Protein AF-A0A353Z4E0-F1 (afdb_monomer)

Radius of gyration: 16.79 Å; Cα contacts (8 Å, |Δi|>4): 67; chains: 1; bounding box: 40×28×54 Å

Structure (mmCIF, N/CA/C/O backbone):
data_AF-A0A353Z4E0-F1
#
_entry.id   AF-A0A353Z4E0-F1
#
loop_
_atom_site.group_PDB
_atom_site.id
_atom_site.type_symbol
_atom_site.label_atom_id
_atom_site.label_alt_id
_atom_site.label_comp_id
_atom_site.label_asym_id
_atom_site.label_entity_id
_atom_site.label_seq_id
_atom_site.pdbx_PDB_ins_code
_atom_site.Cartn_x
_atom_site.Cartn_y
_atom_site.Cartn_z
_atom_site.occupancy
_atom_site.B_iso_or_equiv
_atom_site.auth_seq_id
_atom_site.auth_comp_id
_atom_site.auth_asym_id
_atom_site.auth_atom_id
_atom_site.pdbx_PDB_model_num
ATOM 1 N N . MET A 1 1 ? 24.991 20.289 35.867 1.00 38.12 1 MET A N 1
ATOM 2 C CA . MET A 1 1 ? 24.276 21.097 34.856 1.00 38.12 1 MET A CA 1
ATOM 3 C C . MET A 1 1 ? 23.259 20.205 34.156 1.00 38.12 1 MET A C 1
ATOM 5 O O . MET A 1 1 ? 23.681 19.192 33.629 1.00 38.12 1 MET A O 1
ATOM 9 N N . LYS A 1 2 ? 21.979 20.619 34.180 1.00 45.41 2 LYS A N 1
ATOM 10 C CA . LYS A 1 2 ? 20.904 20.334 33.199 1.00 45.41 2 LYS A CA 1
ATOM 11 C C . LYS A 1 2 ?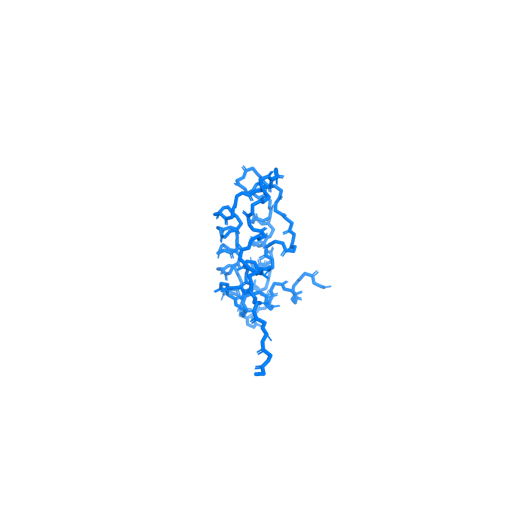 20.520 18.847 33.012 1.00 45.41 2 LYS A C 1
ATOM 13 O O . LYS A 1 2 ? 21.196 18.107 32.321 1.00 45.41 2 LYS A O 1
ATOM 18 N N . ASN A 1 3 ? 19.545 18.336 33.768 1.00 47.50 3 ASN A N 1
ATOM 19 C CA . ASN A 1 3 ? 18.110 18.288 33.423 1.00 47.50 3 ASN A CA 1
ATOM 20 C C . ASN A 1 3 ? 17.824 17.921 31.963 1.00 47.50 3 ASN A C 1
ATOM 22 O O . ASN A 1 3 ? 18.191 18.695 31.084 1.00 47.50 3 ASN A O 1
ATOM 26 N N . LEU A 1 4 ? 17.106 16.802 31.790 1.00 48.94 4 LEU A N 1
ATOM 27 C CA . LEU A 1 4 ? 16.013 16.493 30.844 1.00 48.94 4 LEU A CA 1
ATOM 28 C C . LEU A 1 4 ? 15.907 14.951 30.832 1.00 48.94 4 LEU A C 1
ATOM 30 O O . LEU A 1 4 ? 16.630 14.277 30.117 1.00 48.94 4 LEU A O 1
ATOM 34 N N . PHE A 1 5 ? 15.204 14.305 31.768 1.00 50.72 5 PHE A N 1
ATOM 35 C CA . PHE A 1 5 ? 13.744 14.153 31.715 1.00 50.72 5 PHE A CA 1
ATOM 36 C C . PHE A 1 5 ? 13.217 14.175 30.269 1.00 50.72 5 PHE A C 1
ATOM 38 O O . PHE A 1 5 ? 12.689 15.177 29.809 1.00 50.72 5 PHE A O 1
ATOM 45 N N . PHE A 1 6 ? 13.354 13.041 29.580 1.00 47.47 6 PHE A N 1
ATOM 46 C CA . PHE A 1 6 ? 12.456 12.643 28.496 1.00 47.47 6 PHE A CA 1
ATOM 47 C C . PHE A 1 6 ? 11.721 11.348 28.883 1.00 47.47 6 PHE A C 1
ATOM 49 O O . PHE A 1 6 ? 12.011 10.283 28.345 1.00 47.47 6 PHE A O 1
ATOM 56 N N . PRO A 1 7 ? 10.770 11.377 29.833 1.00 51.62 7 PRO A N 1
ATOM 57 C CA . PRO A 1 7 ? 9.724 10.378 29.870 1.00 51.62 7 PRO A CA 1
ATOM 58 C C . PRO A 1 7 ? 8.548 10.960 29.089 1.00 51.62 7 PRO A C 1
ATOM 60 O O . PRO A 1 7 ? 7.804 11.742 29.664 1.00 51.62 7 PRO A O 1
ATOM 63 N N . SER A 1 8 ? 8.423 10.682 27.789 1.00 45.97 8 SER A N 1
ATOM 64 C CA . SER A 1 8 ? 7.167 10.805 27.011 1.00 45.97 8 SER A CA 1
ATOM 65 C C . SER A 1 8 ? 7.466 10.808 25.516 1.00 45.97 8 SER A C 1
ATOM 67 O O . SER A 1 8 ? 7.600 11.865 24.917 1.00 45.97 8 SER A O 1
ATOM 69 N N . LEU A 1 9 ? 7.571 9.626 24.910 1.00 48.91 9 LEU A N 1
ATOM 70 C CA . LEU A 1 9 ? 7.229 9.435 23.489 1.00 48.91 9 LEU A CA 1
ATOM 71 C C . LEU A 1 9 ? 6.921 7.968 23.137 1.00 48.91 9 LEU A C 1
ATOM 73 O O . LEU A 1 9 ? 6.815 7.622 21.973 1.00 48.91 9 LEU A O 1
ATOM 77 N N . ALA A 1 10 ? 6.722 7.109 24.144 1.00 46.12 10 ALA A N 1
ATOM 78 C CA . ALA A 1 10 ? 6.198 5.749 23.977 1.00 46.12 10 ALA A CA 1
ATOM 79 C C . ALA A 1 10 ? 4.806 5.574 24.625 1.00 46.12 10 ALA A C 1
ATOM 81 O O . ALA A 1 10 ? 4.292 4.467 24.716 1.00 46.12 10 ALA A O 1
ATOM 82 N N . ALA A 1 11 ? 4.194 6.667 25.100 1.00 46.59 11 ALA A N 1
ATOM 83 C CA . ALA A 1 11 ? 2.947 6.657 25.871 1.00 46.59 11 ALA A CA 1
ATOM 84 C C . ALA A 1 11 ? 1.732 7.188 25.084 1.00 46.59 11 ALA A C 1
ATOM 86 O O . ALA A 1 11 ? 0.785 7.682 25.689 1.00 46.59 11 ALA A O 1
ATOM 87 N N . LEU A 1 12 ? 1.755 7.105 23.748 1.00 51.34 12 LEU A N 1
ATOM 88 C CA . LEU A 1 12 ? 0.637 7.522 22.885 1.00 51.34 12 LEU A CA 1
ATOM 89 C C . LEU A 1 12 ? -0.105 6.358 22.204 1.00 51.34 12 LEU A C 1
ATOM 91 O O . LEU A 1 12 ? -1.091 6.595 21.523 1.00 51.34 12 LEU A O 1
ATOM 95 N N . PHE A 1 13 ? 0.280 5.103 22.465 1.00 52.38 13 PHE A N 1
ATOM 96 C CA . PHE A 1 13 ? -0.418 3.911 21.952 1.00 52.38 13 PHE A CA 1
ATOM 97 C C . PHE A 1 13 ? -1.455 3.318 22.926 1.00 52.38 13 PHE A C 1
ATOM 99 O O . PHE A 1 13 ? -1.861 2.169 22.797 1.00 52.38 13 PHE A O 1
ATOM 106 N N . LEU A 1 14 ? -1.912 4.100 23.910 1.00 52.44 14 LEU A N 1
ATOM 107 C CA . LEU A 1 14 ? -3.018 3.730 24.804 1.00 52.44 14 LEU A CA 1
ATOM 108 C C . LEU A 1 14 ? -4.282 4.547 24.504 1.00 52.44 14 LEU A C 1
ATOM 110 O O . LEU A 1 14 ? -4.931 5.063 25.411 1.00 52.44 14 LEU A O 1
ATOM 114 N N . LEU A 1 15 ? -4.645 4.651 23.226 1.00 49.81 15 LEU A N 1
ATOM 115 C CA . LEU A 1 15 ? -5.990 5.045 22.816 1.00 49.81 15 LEU A CA 1
ATOM 116 C C . LEU A 1 15 ? -6.680 3.834 22.194 1.00 49.81 15 LEU A C 1
ATOM 118 O O . LEU A 1 15 ? -6.706 3.650 20.984 1.00 49.81 15 LEU A O 1
ATOM 122 N N . GLY A 1 16 ? -7.257 3.003 23.064 1.00 52.09 16 GLY A N 1
ATOM 123 C CA . GLY A 1 16 ? -8.377 2.160 22.676 1.00 52.09 16 GLY A CA 1
ATOM 124 C C . GLY A 1 16 ? -9.539 3.057 22.257 1.00 52.09 16 GLY A C 1
ATOM 125 O O . GLY A 1 16 ? -10.291 3.537 23.104 1.00 52.09 16 GLY A O 1
ATOM 126 N N . ALA A 1 17 ? -9.657 3.309 20.957 1.00 46.47 17 ALA A N 1
ATOM 127 C CA . ALA A 1 17 ? -10.780 4.004 20.349 1.00 46.47 17 ALA A CA 1
ATOM 128 C C . ALA A 1 17 ? -11.008 3.431 18.943 1.00 46.47 17 ALA A C 1
ATOM 130 O O . ALA A 1 17 ? -10.215 3.682 18.048 1.00 46.47 17 ALA A O 1
ATOM 131 N N . CYS A 1 18 ? -12.067 2.626 18.805 1.00 55.97 18 CYS A N 1
ATOM 132 C CA . CYS A 1 18 ? -12.772 2.214 17.582 1.00 55.97 18 CYS A CA 1
ATOM 133 C C . CYS A 1 18 ? -12.101 2.533 16.227 1.00 55.97 18 CYS A C 1
ATOM 135 O O . CYS A 1 18 ? -12.631 3.325 15.451 1.00 55.97 18 CYS A O 1
ATOM 137 N N . GLY A 1 19 ? -10.975 1.892 15.934 1.00 57.34 19 GLY A N 1
ATOM 138 C CA . GLY A 1 19 ? -10.332 1.892 14.623 1.00 57.34 19 GLY A CA 1
ATOM 139 C C . GLY A 1 19 ? -9.940 0.464 14.245 1.00 57.34 19 GLY A C 1
ATOM 140 O O . GLY A 1 19 ? -9.930 -0.399 15.133 1.00 57.34 19 GLY A O 1
ATOM 141 N N . PRO A 1 20 ? -9.660 0.192 12.961 1.00 66.81 20 PRO A N 1
ATOM 142 C CA . PRO A 1 20 ? -9.077 -1.081 12.558 1.00 66.81 20 PRO A CA 1
ATOM 143 C C . PRO A 1 20 ? -7.802 -1.329 13.367 1.00 66.81 20 PRO A C 1
ATOM 145 O O . PRO A 1 20 ? -7.035 -0.406 13.655 1.00 66.81 20 PRO A O 1
ATOM 148 N N . ASP A 1 21 ? -7.622 -2.565 13.815 1.00 82.50 21 ASP A N 1
ATOM 149 C CA . ASP A 1 21 ? -6.440 -2.959 14.565 1.00 82.50 21 ASP A CA 1
ATOM 150 C C . ASP A 1 21 ? -5.182 -2.785 13.702 1.00 82.50 21 ASP A C 1
ATOM 152 O O . ASP A 1 21 ? -5.215 -2.871 12.475 1.00 82.50 21 ASP A O 1
ATOM 156 N N . GLN A 1 22 ? -4.048 -2.518 14.352 1.00 80.94 22 GLN A N 1
ATOM 157 C CA . GLN A 1 22 ? -2.795 -2.243 13.647 1.00 80.94 22 GLN A CA 1
ATOM 158 C C . GLN A 1 22 ? -2.360 -3.414 12.752 1.00 80.94 22 GLN A C 1
ATOM 160 O O . GLN A 1 22 ? -1.686 -3.194 11.752 1.00 80.94 22 GLN A O 1
ATOM 165 N N . GLU A 1 23 ? -2.731 -4.651 13.090 1.00 87.44 23 GLU A N 1
ATOM 166 C CA . GLU A 1 23 ? -2.452 -5.818 12.251 1.00 87.44 23 GLU A CA 1
ATOM 167 C C . GLU A 1 23 ? -3.240 -5.747 10.939 1.00 87.44 23 GLU A C 1
ATOM 169 O O . GLU A 1 23 ? -2.645 -5.904 9.874 1.00 87.44 23 G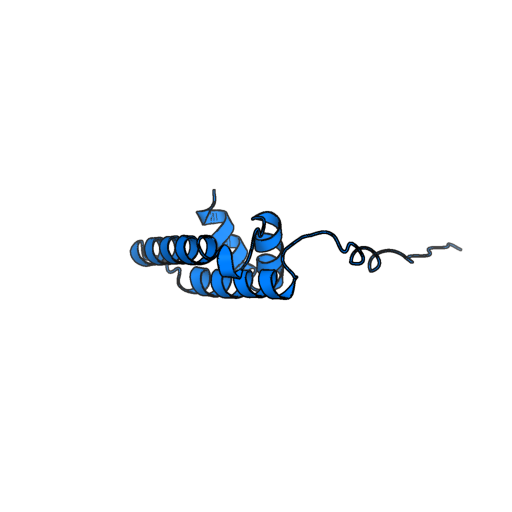LU A O 1
ATOM 174 N N . THR A 1 24 ? -4.521 -5.390 10.992 1.00 88.81 24 THR A N 1
ATOM 175 C CA . THR A 1 24 ? -5.345 -5.120 9.806 1.00 88.81 24 THR A CA 1
ATOM 176 C C . THR A 1 24 ? -4.799 -3.968 8.955 1.00 88.81 24 THR A C 1
ATOM 178 O O . THR A 1 24 ? -4.693 -4.107 7.735 1.00 88.81 24 THR A O 1
ATOM 181 N N . VAL A 1 25 ? -4.364 -2.866 9.580 1.00 88.50 25 VAL A N 1
ATOM 182 C CA . VAL A 1 25 ? -3.711 -1.750 8.866 1.00 88.50 25 VAL A CA 1
ATOM 183 C C . VAL A 1 25 ? -2.430 -2.207 8.173 1.00 88.50 25 VAL A C 1
ATOM 185 O O . VAL A 1 25 ? -2.215 -1.923 6.996 1.00 88.50 25 VAL A O 1
ATOM 188 N N . ASN A 1 26 ? -1.596 -2.967 8.880 1.00 90.12 26 ASN A N 1
ATOM 189 C CA . ASN A 1 26 ? -0.349 -3.487 8.333 1.00 90.12 26 ASN A CA 1
ATOM 190 C C . ASN A 1 26 ? -0.593 -4.476 7.192 1.00 90.12 26 ASN A C 1
ATOM 192 O O . ASN A 1 26 ? 0.163 -4.475 6.226 1.00 90.12 26 ASN A O 1
ATOM 196 N N . LYS A 1 27 ? -1.643 -5.295 7.286 1.00 91.69 27 LYS A N 1
ATOM 197 C CA . LYS A 1 27 ? -2.013 -6.246 6.240 1.00 91.69 27 LYS A CA 1
ATOM 198 C C . LYS A 1 27 ? -2.458 -5.531 4.968 1.00 91.69 27 LYS A C 1
ATOM 200 O O . LYS A 1 27 ? -1.985 -5.872 3.888 1.00 91.69 27 LYS A O 1
ATOM 205 N N . MET A 1 28 ? -3.317 -4.518 5.092 1.00 91.75 28 MET A N 1
ATOM 206 C CA . M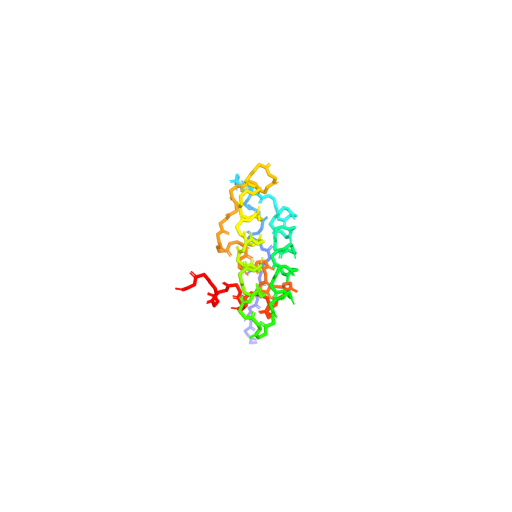ET A 1 28 ? -3.709 -3.698 3.944 1.00 91.75 28 MET A CA 1
ATOM 207 C C . MET A 1 28 ? -2.490 -2.995 3.331 1.00 91.75 28 MET A C 1
ATOM 209 O O . MET A 1 28 ? -2.349 -2.963 2.109 1.00 91.75 28 MET A O 1
ATOM 213 N N . ALA A 1 29 ? -1.585 -2.480 4.169 1.00 92.56 29 ALA A N 1
ATOM 214 C CA . ALA A 1 29 ? -0.344 -1.863 3.714 1.00 92.56 29 ALA A CA 1
ATOM 215 C C . ALA A 1 29 ? 0.556 -2.857 2.967 1.00 92.56 29 ALA A C 1
ATOM 217 O O . ALA A 1 29 ? 1.061 -2.507 1.909 1.00 92.56 29 ALA A O 1
ATOM 218 N N . ASP A 1 30 ? 0.718 -4.092 3.451 1.00 93.31 30 ASP A N 1
ATOM 219 C CA . ASP A 1 30 ? 1.488 -5.135 2.760 1.00 93.31 30 ASP A CA 1
ATOM 220 C C . ASP A 1 30 ? 0.915 -5.445 1.373 1.00 93.31 30 ASP A C 1
ATOM 222 O O . ASP A 1 30 ? 1.653 -5.461 0.387 1.00 93.31 30 ASP A O 1
ATOM 226 N N . GLU A 1 31 ? -0.402 -5.624 1.269 1.00 93.69 31 GLU A N 1
ATOM 227 C CA . GLU A 1 31 ? -1.051 -5.875 -0.022 1.00 93.69 31 GLU A CA 1
ATOM 228 C C . GLU A 1 31 ? -0.927 -4.666 -0.965 1.00 93.69 3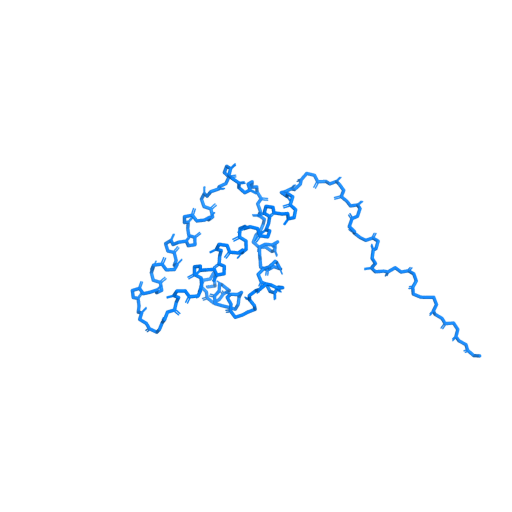1 GLU A C 1
ATOM 230 O O . GLU A 1 31 ? -0.695 -4.835 -2.167 1.00 93.69 31 GLU A O 1
ATOM 235 N N . MET A 1 32 ? -0.999 -3.441 -0.432 1.00 91.12 32 MET A N 1
ATOM 236 C CA . MET A 1 32 ? -0.693 -2.228 -1.197 1.00 91.12 32 MET A CA 1
ATOM 237 C C . MET A 1 32 ? 0.753 -2.200 -1.684 1.00 91.12 32 MET A C 1
ATOM 239 O O . MET A 1 32 ? 1.007 -1.902 -2.850 1.00 91.12 32 MET A O 1
ATOM 243 N N . CYS A 1 33 ? 1.709 -2.522 -0.818 1.00 92.00 33 CYS A N 1
ATOM 244 C CA . CYS A 1 33 ? 3.122 -2.583 -1.168 1.00 92.00 33 CYS A CA 1
ATOM 245 C C . CYS A 1 33 ? 3.364 -3.568 -2.315 1.00 92.00 33 CYS A C 1
ATOM 247 O O . CYS A 1 33 ? 4.091 -3.253 -3.260 1.00 92.00 33 CYS A O 1
ATOM 249 N N . GLU A 1 34 ? 2.731 -4.741 -2.261 1.00 91.38 34 GLU A N 1
ATOM 250 C CA . GLU A 1 34 ? 2.802 -5.739 -3.325 1.00 91.38 34 GLU A CA 1
ATOM 251 C C . GLU A 1 34 ? 2.203 -5.218 -4.635 1.00 91.38 34 GLU A C 1
ATOM 253 O O . GLU A 1 34 ? 2.814 -5.389 -5.690 1.00 91.38 34 GLU A O 1
ATOM 258 N N . ALA A 1 35 ? 1.058 -4.530 -4.589 1.00 89.44 35 ALA A N 1
ATOM 259 C CA . ALA A 1 35 ? 0.468 -3.907 -5.773 1.00 89.44 35 ALA A CA 1
ATOM 260 C C . ALA A 1 35 ? 1.404 -2.853 -6.391 1.00 89.44 35 ALA A C 1
ATOM 262 O O . ALA A 1 35 ? 1.598 -2.834 -7.608 1.00 89.44 35 ALA A O 1
ATOM 263 N N . MET A 1 36 ? 2.043 -2.020 -5.566 1.00 88.88 36 MET A N 1
ATOM 264 C CA . MET A 1 36 ? 2.968 -0.973 -6.022 1.00 88.88 36 MET A CA 1
ATOM 265 C C . MET A 1 36 ? 4.286 -1.531 -6.564 1.00 88.88 36 MET A C 1
ATOM 267 O O . MET A 1 36 ? 4.907 -0.927 -7.446 1.00 88.88 36 MET A O 1
ATOM 271 N N . ALA A 1 37 ? 4.711 -2.697 -6.079 1.00 87.00 37 ALA A N 1
ATOM 272 C CA . ALA A 1 37 ? 5.892 -3.390 -6.582 1.00 87.00 37 ALA A CA 1
ATOM 273 C C . ALA A 1 37 ? 5.706 -3.914 -8.017 1.00 87.00 37 ALA A C 1
ATOM 275 O O . ALA A 1 37 ? 6.691 -4.083 -8.734 1.00 87.00 37 ALA A O 1
ATOM 276 N N . LEU A 1 38 ? 4.461 -4.137 -8.453 1.00 79.75 38 LEU A N 1
ATOM 277 C CA . LEU A 1 38 ? 4.141 -4.567 -9.820 1.00 79.75 38 LEU A CA 1
ATOM 278 C C . LEU A 1 38 ? 4.220 -3.430 -10.843 1.00 79.75 38 LEU A C 1
ATOM 280 O O . LEU A 1 38 ? 4.243 -3.699 -12.043 1.00 79.75 38 LEU A O 1
ATOM 284 N N . ILE A 1 39 ? 4.286 -2.177 -10.386 1.00 81.00 39 ILE A N 1
ATOM 285 C CA . ILE A 1 39 ? 4.428 -1.023 -11.270 1.00 81.00 39 ILE A CA 1
ATOM 286 C C . ILE A 1 39 ? 5.800 -1.071 -11.944 1.00 81.00 39 ILE A C 1
ATOM 288 O O . ILE A 1 39 ? 6.853 -0.995 -11.298 1.00 81.00 39 ILE A O 1
ATOM 292 N N . THR A 1 40 ? 5.761 -1.149 -13.265 1.00 78.38 40 THR A N 1
ATOM 293 C CA . THR A 1 40 ? 6.897 -0.960 -14.168 1.00 78.38 40 THR A CA 1
ATOM 294 C C . THR A 1 40 ? 6.661 0.298 -15.012 1.00 78.38 40 THR A C 1
ATOM 296 O O . THR A 1 40 ? 5.624 0.944 -14.889 1.00 78.38 40 THR A O 1
ATOM 299 N N . ASP A 1 41 ? 7.590 0.642 -15.906 1.00 75.56 41 ASP A N 1
ATOM 300 C CA . ASP A 1 41 ? 7.427 1.792 -16.813 1.00 75.56 41 ASP A CA 1
ATOM 301 C C . ASP A 1 41 ? 6.396 1.548 -17.946 1.00 75.56 41 ASP A C 1
ATOM 303 O O . ASP A 1 41 ? 6.213 2.402 -18.815 1.00 75.56 41 ASP A O 1
ATOM 307 N N . ASP A 1 42 ? 5.723 0.387 -17.974 1.00 83.81 42 ASP A N 1
ATOM 308 C CA . ASP A 1 42 ? 4.651 0.086 -18.931 1.00 83.81 42 ASP A CA 1
ATOM 309 C C . ASP A 1 42 ? 3.290 0.628 -18.435 1.00 83.81 42 ASP A C 1
ATOM 311 O O . ASP A 1 42 ? 2.859 0.275 -17.329 1.00 83.81 42 ASP A O 1
ATOM 315 N N . PRO A 1 43 ? 2.557 1.412 -19.252 1.00 80.62 43 PRO A N 1
ATOM 316 C CA . PRO A 1 43 ? 1.189 1.850 -18.966 1.00 80.62 43 PRO A CA 1
ATOM 317 C C . PRO A 1 43 ? 0.217 0.749 -18.517 1.00 80.62 43 PRO A C 1
ATOM 319 O O . PRO A 1 43 ? -0.653 1.018 -17.689 1.00 80.62 43 PRO A O 1
ATOM 322 N N . MET A 1 44 ? 0.349 -0.484 -19.022 1.00 86.38 44 MET A N 1
ATOM 323 C CA . MET A 1 44 ? -0.492 -1.603 -18.572 1.00 86.38 44 MET A CA 1
ATOM 324 C C . MET A 1 44 ? -0.245 -1.937 -17.100 1.00 86.38 44 MET A C 1
ATOM 326 O O . MET A 1 44 ? -1.193 -2.167 -16.359 1.00 86.38 44 MET A O 1
ATOM 330 N N . SER A 1 45 ? 1.009 -1.876 -16.647 1.00 85.12 45 SER A N 1
ATOM 331 C CA . SER A 1 45 ? 1.346 -2.163 -15.250 1.00 85.12 45 SER A CA 1
ATOM 332 C C . SER A 1 45 ? 0.840 -1.091 -14.279 1.00 85.12 45 SER A C 1
ATOM 334 O O . SER A 1 45 ? 0.491 -1.411 -13.146 1.00 85.12 45 SER A O 1
ATOM 336 N N . LEU A 1 46 ? 0.723 0.163 -14.733 1.00 84.44 46 LEU A N 1
ATOM 337 C CA . LEU A 1 46 ? 0.086 1.239 -13.966 1.00 84.44 46 LEU A CA 1
ATOM 338 C C . LEU A 1 46 ? -1.423 1.006 -13.819 1.00 84.44 46 LEU A C 1
ATOM 340 O O . LEU A 1 46 ? -1.964 1.166 -12.728 1.00 84.44 46 LEU A O 1
ATOM 344 N N . MET A 1 47 ? -2.102 0.585 -14.893 1.00 85.88 47 MET A N 1
ATOM 345 C CA . MET A 1 47 ? -3.527 0.232 -14.832 1.00 85.88 47 MET A CA 1
ATOM 346 C C . MET A 1 47 ? -3.782 -0.994 -13.951 1.00 85.88 47 MET A C 1
ATOM 348 O O . MET A 1 47 ? -4.737 -0.995 -13.173 1.00 85.88 47 MET A O 1
ATOM 352 N N . ASP A 1 48 ? -2.931 -2.016 -14.037 1.00 87.38 48 ASP A N 1
ATOM 353 C CA . ASP A 1 48 ? -3.029 -3.211 -13.194 1.00 87.38 48 ASP A CA 1
ATOM 354 C C . ASP A 1 48 ? -2.821 -2.865 -11.715 1.00 87.38 48 ASP A C 1
ATOM 356 O O . ASP A 1 48 ? -3.550 -3.355 -10.851 1.00 87.38 48 ASP A O 1
ATOM 360 N N . ALA A 1 49 ? -1.867 -1.979 -11.416 1.00 85.56 49 ALA A N 1
ATOM 361 C CA . ALA A 1 49 ? -1.632 -1.494 -10.064 1.00 85.56 49 ALA A CA 1
ATOM 362 C C . ALA A 1 49 ? -2.815 -0.676 -9.535 1.00 85.56 49 ALA A C 1
ATOM 364 O O . ALA A 1 49 ? -3.283 -0.956 -8.436 1.00 85.56 49 ALA A O 1
ATOM 365 N N . ALA A 1 50 ? -3.364 0.255 -10.321 1.00 85.44 50 ALA A N 1
ATOM 366 C CA . ALA A 1 50 ? -4.551 1.024 -9.941 1.00 85.44 50 ALA A CA 1
ATOM 367 C C . ALA A 1 50 ? -5.789 0.130 -9.740 1.00 85.44 50 ALA A C 1
ATOM 369 O O . ALA A 1 50 ? -6.583 0.348 -8.826 1.00 85.44 50 ALA A O 1
ATOM 370 N N . THR A 1 51 ? -5.934 -0.918 -10.557 1.00 89.06 51 THR A N 1
ATOM 371 C CA . THR A 1 51 ? -7.007 -1.911 -10.402 1.00 89.06 51 THR A CA 1
ATOM 372 C C . THR A 1 51 ? -6.846 -2.669 -9.088 1.00 89.06 51 THR A C 1
ATOM 374 O O . THR A 1 51 ? -7.785 -2.731 -8.301 1.00 89.06 51 THR A O 1
ATOM 377 N N . LYS A 1 52 ? -5.640 -3.169 -8.797 1.00 88.56 52 LYS A N 1
ATOM 378 C CA . LYS A 1 52 ? -5.326 -3.834 -7.522 1.00 88.56 52 LYS A CA 1
ATOM 379 C C . LYS A 1 52 ? -5.503 -2.909 -6.319 1.00 88.56 52 LYS A C 1
ATOM 381 O O . LYS A 1 52 ? -5.991 -3.355 -5.286 1.00 88.56 52 LYS A O 1
ATOM 386 N N . MET A 1 53 ? -5.141 -1.633 -6.450 1.00 88.25 53 MET A N 1
ATOM 387 C CA . MET A 1 53 ? -5.409 -0.611 -5.435 1.00 88.25 53 MET A CA 1
ATOM 388 C C . MET A 1 53 ? -6.898 -0.517 -5.133 1.00 88.25 53 MET A C 1
ATOM 390 O O . MET A 1 53 ? -7.283 -0.614 -3.971 1.00 88.25 53 MET A O 1
ATOM 394 N N . GLY A 1 54 ? -7.725 -0.386 -6.172 1.00 87.31 54 GLY A N 1
ATOM 395 C CA . GLY A 1 54 ? -9.180 -0.378 -6.040 1.00 87.31 54 GLY A CA 1
ATOM 396 C C . GLY A 1 54 ? -9.703 -1.644 -5.366 1.00 87.31 54 GLY A C 1
ATOM 397 O O . GLY A 1 54 ? -10.417 -1.550 -4.376 1.00 87.31 54 GLY A O 1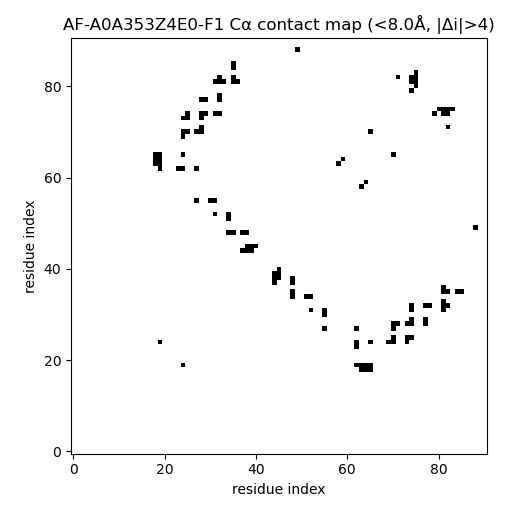
ATOM 398 N N . GLU A 1 55 ? -9.270 -2.821 -5.823 1.00 90.69 55 GLU A N 1
ATOM 399 C CA . GLU A 1 55 ? -9.678 -4.107 -5.242 1.00 90.69 55 GLU A CA 1
ATOM 400 C C . GLU A 1 55 ? -9.354 -4.209 -3.748 1.00 90.69 55 GLU A C 1
ATOM 402 O O . GLU A 1 55 ? -10.165 -4.713 -2.977 1.00 90.69 55 GLU A O 1
ATOM 407 N N . ILE A 1 56 ? -8.181 -3.742 -3.322 1.00 90.12 56 ILE A N 1
ATOM 408 C CA . ILE A 1 56 ? -7.765 -3.792 -1.916 1.00 90.12 56 ILE A CA 1
ATOM 409 C C . ILE A 1 56 ? -8.508 -2.735 -1.086 1.00 90.12 56 ILE A C 1
ATOM 411 O O . ILE A 1 56 ? -8.912 -3.032 0.035 1.00 90.12 56 ILE A O 1
ATOM 415 N N . MET A 1 57 ? -8.751 -1.536 -1.622 1.00 84.88 57 MET A N 1
ATOM 416 C CA . MET A 1 57 ? -9.574 -0.519 -0.951 1.00 84.88 57 MET A CA 1
ATOM 417 C C . MET A 1 57 ? -11.043 -0.948 -0.818 1.00 84.88 57 MET A C 1
ATOM 419 O O . MET A 1 57 ? -11.682 -0.642 0.187 1.00 84.88 57 MET A O 1
ATOM 423 N N . ASP A 1 58 ? -11.561 -1.713 -1.781 1.00 87.25 58 ASP A N 1
ATOM 424 C CA . ASP A 1 58 ? -12.936 -2.221 -1.782 1.00 87.25 58 ASP A CA 1
ATOM 425 C C . ASP A 1 58 ? -13.163 -3.359 -0.772 1.00 87.25 58 ASP A C 1
ATOM 427 O O . ASP A 1 58 ? -14.308 -3.617 -0.384 1.00 87.25 58 ASP A O 1
ATOM 431 N N . LYS A 1 59 ? -12.099 -3.998 -0.259 1.00 86.25 59 LYS A N 1
ATOM 432 C CA . LYS A 1 59 ? -12.148 -4.999 0.830 1.00 86.25 59 LYS A CA 1
ATOM 433 C C . LYS A 1 59 ? -12.450 -4.371 2.205 1.00 86.25 59 LYS A C 1
ATOM 435 O O . LYS A 1 59 ? -11.886 -4.745 3.232 1.00 86.25 59 LYS A O 1
ATOM 440 N N . THR A 1 60 ? -13.392 -3.437 2.243 1.00 74.00 60 THR A N 1
ATOM 441 C CA . THR A 1 60 ? -13.888 -2.760 3.451 1.00 74.00 60 THR A CA 1
ATOM 442 C C . THR A 1 60 ? -14.409 -3.732 4.515 1.00 74.00 60 THR A C 1
ATOM 444 O O . THR A 1 60 ? -14.252 -3.470 5.705 1.00 74.00 60 THR A O 1
ATOM 447 N N . ASP A 1 61 ? -14.957 -4.883 4.113 1.00 81.38 61 ASP A N 1
ATOM 448 C CA . ASP A 1 61 ? -15.390 -5.946 5.033 1.00 81.38 61 ASP A CA 1
ATOM 449 C C . ASP A 1 61 ? -14.217 -6.654 5.739 1.00 81.38 61 ASP A C 1
ATOM 451 O O . ASP A 1 61 ? -14.383 -7.174 6.842 1.00 81.38 61 ASP A O 1
ATOM 455 N N . GLU A 1 62 ? -13.036 -6.692 5.112 1.00 81.62 62 GLU A N 1
ATOM 456 C CA . GLU A 1 62 ? -11.832 -7.337 5.650 1.00 81.62 62 GLU A CA 1
ATOM 457 C C . GLU A 1 62 ? -10.992 -6.358 6.468 1.00 81.62 62 GLU A C 1
ATOM 459 O O . GLU A 1 62 ? -10.493 -6.718 7.534 1.00 81.62 62 GLU A O 1
ATOM 464 N N . TYR A 1 63 ? -10.857 -5.122 5.984 1.00 83.31 63 TYR A N 1
ATOM 465 C CA . TYR A 1 63 ? -9.979 -4.139 6.606 1.00 83.31 63 TYR A CA 1
ATOM 466 C C . TYR A 1 63 ? -10.684 -3.125 7.508 1.00 83.31 63 TYR A C 1
ATOM 468 O O . TYR A 1 63 ? -10.039 -2.414 8.279 1.00 83.31 63 TYR A O 1
ATOM 476 N N . GLY A 1 64 ? -12.011 -3.046 7.443 1.00 79.25 64 GLY A N 1
ATOM 477 C CA . GLY A 1 64 ? -12.773 -1.992 8.097 1.00 79.25 64 GLY A CA 1
ATOM 478 C C . GLY A 1 64 ? -12.499 -0.614 7.488 1.00 79.25 64 GLY A C 1
ATOM 479 O O . GLY A 1 64 ? -12.046 -0.473 6.355 1.00 79.25 64 GLY A O 1
ATOM 480 N N . ASN A 1 65 ? -12.789 0.435 8.259 1.00 80.31 65 ASN A N 1
ATOM 481 C CA . ASN A 1 65 ? -12.562 1.817 7.837 1.00 80.31 65 ASN A CA 1
ATOM 482 C C . ASN A 1 65 ? -11.125 2.245 8.165 1.00 80.31 65 ASN A C 1
ATOM 484 O O . ASN A 1 65 ? -10.900 2.924 9.170 1.00 80.31 65 ASN A O 1
ATOM 488 N N . ILE A 1 66 ? -10.164 1.826 7.341 1.00 85.38 66 ILE A N 1
ATOM 489 C CA . ILE A 1 66 ? -8.798 2.368 7.361 1.00 85.38 66 ILE A CA 1
ATOM 490 C C . ILE A 1 66 ? -8.807 3.723 6.660 1.00 85.38 66 ILE A C 1
ATOM 492 O O . ILE A 1 66 ? -9.337 3.853 5.557 1.00 85.38 66 ILE A O 1
ATOM 496 N N . THR A 1 67 ? -8.223 4.741 7.289 1.00 86.12 67 THR A N 1
ATOM 497 C CA . THR A 1 67 ? -8.020 6.028 6.616 1.00 86.12 67 THR A CA 1
ATOM 498 C C . THR A 1 67 ? -6.793 5.974 5.712 1.00 86.12 67 THR A C 1
ATOM 500 O O . THR A 1 67 ? -5.819 5.279 5.997 1.00 86.12 67 THR A O 1
ATOM 503 N N . GLU A 1 68 ? -6.803 6.766 4.643 1.00 86.12 68 GLU A N 1
ATOM 504 C CA . GLU A 1 68 ? -5.652 6.897 3.746 1.00 86.12 68 GLU A CA 1
ATOM 505 C C . GLU A 1 68 ? -4.372 7.299 4.503 1.00 86.12 68 GLU A C 1
ATOM 507 O O . GLU A 1 68 ? -3.310 6.737 4.265 1.00 86.12 68 GLU A O 1
ATOM 512 N N . GLU A 1 69 ? -4.477 8.182 5.502 1.00 87.12 69 GLU A N 1
ATOM 513 C CA . GLU A 1 69 ? -3.348 8.570 6.362 1.00 87.12 69 GLU A CA 1
ATOM 514 C C . GLU A 1 69 ? -2.763 7.387 7.152 1.00 87.12 69 GLU A C 1
ATOM 5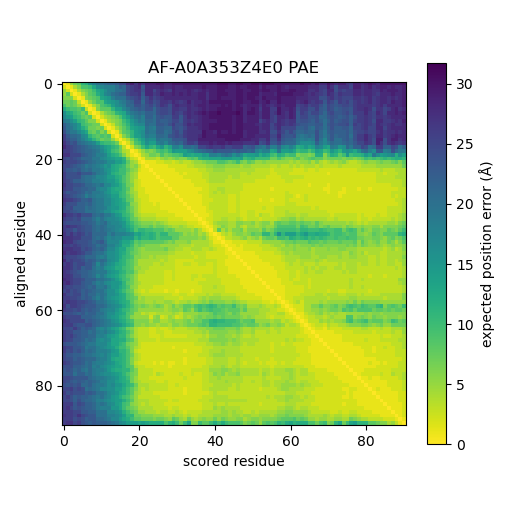16 O O . GLU A 1 69 ? -1.543 7.265 7.265 1.00 87.12 69 GLU A O 1
ATOM 521 N N . GLN A 1 70 ? -3.613 6.501 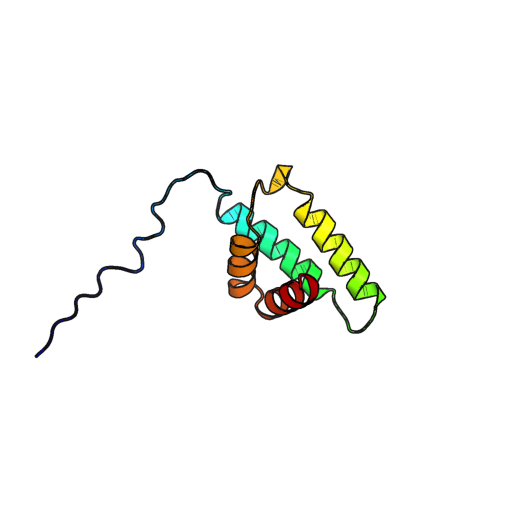7.690 1.00 88.56 70 GLN A N 1
ATOM 522 C CA . GLN A 1 70 ? -3.167 5.299 8.406 1.00 88.56 70 GLN A CA 1
ATOM 523 C C . GLN A 1 70 ? -2.463 4.321 7.465 1.00 88.56 70 GLN A C 1
ATOM 525 O O . GLN A 1 70 ? -1.436 3.745 7.830 1.00 88.56 70 GLN A O 1
ATOM 530 N N . LEU A 1 71 ? -3.004 4.158 6.258 1.00 89.31 71 LEU A N 1
ATOM 531 C CA . LEU A 1 71 ? -2.429 3.306 5.226 1.00 89.31 71 LEU A CA 1
ATOM 532 C C . LEU A 1 71 ? -1.070 3.840 4.762 1.00 89.31 71 LEU A C 1
ATOM 534 O O . LEU A 1 71 ? -0.096 3.094 4.768 1.00 89.31 71 LEU A O 1
ATOM 538 N N . ILE A 1 72 ? -0.975 5.132 4.439 1.00 90.19 72 ILE A N 1
ATOM 539 C CA . ILE A 1 72 ? 0.275 5.775 4.017 1.00 90.19 72 ILE A CA 1
ATOM 540 C C . ILE A 1 72 ? 1.338 5.658 5.108 1.00 90.19 72 ILE A C 1
ATOM 542 O O . ILE A 1 72 ? 2.460 5.264 4.803 1.00 90.19 72 ILE A O 1
ATOM 546 N N . ALA A 1 73 ? 1.002 5.941 6.370 1.00 90.81 73 ALA A N 1
ATOM 547 C CA . ALA A 1 73 ? 1.957 5.820 7.471 1.00 90.81 73 ALA A CA 1
ATOM 548 C C . ALA A 1 73 ? 2.490 4.382 7.606 1.00 90.81 73 ALA A C 1
ATOM 550 O O . ALA A 1 73 ? 3.695 4.172 7.741 1.00 90.81 73 ALA A O 1
ATOM 551 N N . ALA A 1 74 ? 1.613 3.380 7.497 1.00 92.12 74 ALA A N 1
ATOM 552 C CA . ALA A 1 74 ? 2.019 1.979 7.525 1.00 92.12 74 ALA A CA 1
ATOM 553 C C . ALA A 1 74 ? 2.859 1.586 6.296 1.00 92.12 74 ALA A C 1
ATOM 555 O O . ALA A 1 74 ? 3.820 0.829 6.422 1.00 92.12 74 ALA A O 1
ATOM 556 N N . MET A 1 75 ? 2.551 2.114 5.110 1.00 92.38 75 MET A N 1
ATOM 557 C CA . MET A 1 75 ? 3.350 1.880 3.906 1.00 92.38 75 MET A CA 1
ATOM 558 C C . MET A 1 75 ? 4.723 2.554 3.983 1.00 92.38 75 MET A C 1
ATOM 560 O O . MET A 1 75 ? 5.704 1.954 3.562 1.00 92.38 75 MET A O 1
ATOM 564 N N . GLU A 1 76 ? 4.838 3.761 4.538 1.00 93.75 76 GLU A N 1
ATOM 565 C CA . GLU A 1 76 ? 6.126 4.450 4.709 1.00 93.75 76 GLU A CA 1
ATOM 566 C C . GLU A 1 76 ? 7.090 3.661 5.603 1.00 93.75 76 GLU A C 1
ATOM 568 O O . GLU A 1 76 ? 8.293 3.621 5.337 1.00 93.75 76 GLU A O 1
ATOM 573 N N . GLU A 1 77 ? 6.566 2.993 6.631 1.00 91.00 77 GLU A N 1
ATOM 574 C CA . GLU A 1 77 ? 7.360 2.132 7.509 1.00 91.00 77 GLU A CA 1
ATOM 575 C C . GLU A 1 77 ? 7.773 0.811 6.842 1.00 91.00 77 GLU A C 1
ATOM 577 O O . GLU A 1 77 ? 8.826 0.257 7.172 1.00 91.00 77 GLU A O 1
ATOM 582 N N . ARG A 1 78 ?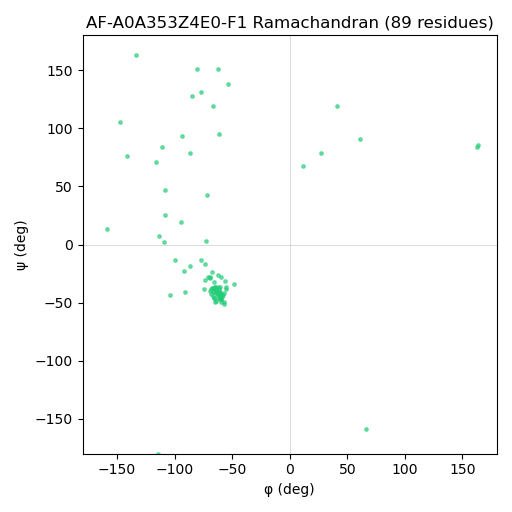 6.959 0.286 5.918 1.00 90.19 78 ARG A N 1
ATOM 583 C CA . ARG A 1 78 ? 7.104 -1.081 5.383 1.00 90.19 78 ARG A CA 1
ATOM 584 C C . ARG A 1 78 ? 7.702 -1.134 3.981 1.00 90.19 78 ARG A C 1
ATOM 586 O O . ARG A 1 78 ? 8.570 -1.961 3.711 1.00 90.19 78 ARG A O 1
ATOM 593 N N . CYS A 1 79 ? 7.255 -0.253 3.096 1.00 92.75 79 CYS A N 1
ATOM 594 C CA . CYS A 1 79 ? 7.681 -0.138 1.708 1.00 92.75 79 CYS A CA 1
ATOM 595 C C . CYS A 1 79 ? 7.767 1.344 1.285 1.00 92.75 79 CYS A C 1
ATOM 597 O O . CYS A 1 79 ? 6.919 1.826 0.538 1.00 92.75 79 CYS A O 1
ATOM 599 N N . PRO A 1 80 ? 8.801 2.098 1.693 1.00 91.69 80 PRO A N 1
ATOM 600 C CA . PRO A 1 80 ? 8.892 3.533 1.392 1.00 91.69 80 PRO A CA 1
ATOM 601 C C . PRO A 1 80 ? 8.797 3.851 -0.112 1.00 91.69 80 PRO A C 1
ATOM 603 O O . PRO A 1 80 ? 8.141 4.817 -0.499 1.00 91.69 80 PRO A O 1
ATOM 606 N N . ASP A 1 81 ? 9.361 2.997 -0.971 1.00 90.56 81 ASP A N 1
ATOM 607 C CA . ASP A 1 81 ? 9.247 3.134 -2.429 1.00 90.56 81 ASP A CA 1
ATOM 608 C C . ASP A 1 81 ? 7.811 2.890 -2.927 1.00 90.56 81 ASP A C 1
ATOM 610 O O . ASP A 1 81 ? 7.335 3.571 -3.835 1.00 90.56 81 ASP A O 1
ATOM 614 N N . GLY A 1 82 ? 7.099 1.937 -2.317 1.00 88.50 82 GLY A N 1
ATOM 615 C CA . GLY A 1 82 ? 5.690 1.672 -2.607 1.00 88.50 82 GLY A CA 1
ATOM 616 C C . GLY A 1 82 ? 4.785 2.801 -2.118 1.00 88.50 82 GLY A C 1
ATOM 617 O O . GLY A 1 82 ? 3.889 3.211 -2.846 1.00 88.50 82 GLY A O 1
ATOM 618 N N . ALA A 1 83 ? 5.061 3.364 -0.939 1.00 90.31 83 ALA A N 1
ATOM 619 C CA . ALA A 1 83 ? 4.359 4.530 -0.405 1.00 90.31 83 ALA A CA 1
ATOM 620 C C . ALA A 1 83 ? 4.515 5.754 -1.316 1.00 90.31 83 ALA A C 1
ATOM 622 O O . ALA A 1 83 ? 3.541 6.459 -1.561 1.00 90.31 83 ALA A O 1
ATOM 623 N N . SER A 1 84 ? 5.718 5.986 -1.855 1.00 90.62 84 SER A N 1
ATOM 624 C CA . SER A 1 84 ? 5.945 7.056 -2.836 1.00 90.62 84 SER A CA 1
ATOM 625 C C . SER A 1 84 ? 5.085 6.861 -4.084 1.00 90.62 84 SER A C 1
ATOM 627 O O . SER A 1 84 ? 4.373 7.774 -4.477 1.00 90.62 84 SER A O 1
ATOM 629 N N . ARG A 1 85 ? 5.092 5.657 -4.669 1.00 88.25 85 ARG A N 1
ATOM 630 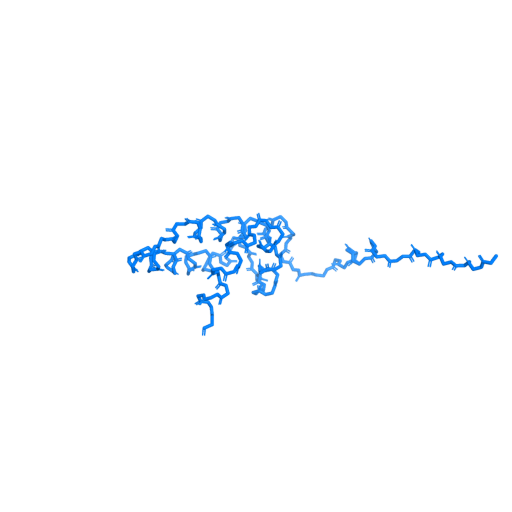C CA . ARG A 1 85 ? 4.296 5.344 -5.869 1.00 88.25 85 ARG A CA 1
ATOM 631 C C . ARG A 1 85 ? 2.795 5.437 -5.624 1.00 88.25 85 ARG A C 1
ATOM 633 O O . ARG A 1 85 ? 2.066 5.888 -6.497 1.00 88.25 85 ARG A O 1
ATOM 640 N N . PHE A 1 86 ? 2.342 5.007 -4.450 1.00 88.06 86 PHE A N 1
ATOM 641 C CA . PHE A 1 86 ? 0.946 5.124 -4.052 1.00 88.06 86 PHE A CA 1
ATOM 642 C C . PHE A 1 86 ? 0.517 6.591 -4.016 1.00 88.06 86 PHE A C 1
ATOM 644 O O . PHE A 1 86 ? -0.493 6.926 -4.624 1.00 88.06 86 PHE A O 1
ATOM 651 N N . LYS A 1 87 ? 1.328 7.464 -3.397 1.00 88.38 87 LYS A N 1
ATOM 652 C CA . LYS A 1 87 ? 1.089 8.915 -3.384 1.00 88.38 87 LYS A CA 1
ATOM 653 C C . LYS A 1 87 ? 1.047 9.506 -4.791 1.00 88.38 87 LYS A C 1
ATOM 655 O O . LYS A 1 87 ? 0.128 10.251 -5.105 1.00 88.38 87 LYS A O 1
ATOM 660 N N . ASP A 1 88 ? 1.995 9.116 -5.643 1.00 85.50 88 ASP A N 1
ATOM 661 C CA . ASP A 1 88 ? 2.062 9.578 -7.035 1.00 85.50 88 ASP A CA 1
ATOM 662 C C . ASP A 1 88 ? 0.828 9.160 -7.862 1.00 85.50 88 ASP A C 1
ATOM 664 O O . ASP A 1 88 ? 0.511 9.805 -8.858 1.00 85.50 88 ASP A O 1
ATOM 668 N N . LEU A 1 89 ? 0.151 8.068 -7.484 1.00 80.62 89 LEU A N 1
ATOM 669 C CA . LEU A 1 89 ? -1.067 7.575 -8.138 1.00 80.62 89 LEU A CA 1
ATOM 670 C C . LEU A 1 89 ? -2.363 8.112 -7.517 1.00 80.62 89 LEU A C 1
ATOM 672 O O . LEU A 1 89 ? -3.404 8.069 -8.175 1.00 80.62 89 LEU A O 1
ATOM 676 N N . SER A 1 90 ? -2.324 8.546 -6.256 1.00 75.00 90 SER A N 1
ATOM 677 C CA . SER A 1 90 ? -3.478 9.102 -5.539 1.00 75.00 90 SER A CA 1
ATOM 678 C C . SER A 1 90 ? -3.671 10.609 -5.757 1.00 75.00 90 SER A C 1
ATOM 680 O O . SER A 1 90 ? -4.761 11.114 -5.487 1.00 75.00 90 SER A O 1
ATOM 682 N N . GLU A 1 91 ? -2.635 11.319 -6.222 1.00 66.44 91 GLU A N 1
ATOM 683 C CA . GLU A 1 91 ? -2.664 12.745 -6.610 1.00 66.44 91 GLU A CA 1
ATOM 684 C C . GLU A 1 91 ? -3.094 12.968 -8.073 1.00 66.44 91 GLU A C 1
ATOM 686 O O . GLU A 1 91 ? -3.830 13.958 -8.319 1.00 66.44 91 GLU A O 1
#

Secondary structure (DSSP, 8-state):
--------SS-------SS--HHHHHHHHHHHHHHHHT--SSHHHHHHHHHHHHHHHH-HHHH-S--HHHHHHHHHHH-HHHHHHHHHHH-

Mean predicted aligned error: 10.09 Å

Sequence (91 aa):
MKNLFFPSLAALFLLGACGPDQETVNKMADEMCEAMALITDDPMSLMDAATKMGEIMDKTDEYGNITEEQLIAAMEERCPDGASRFKDLSE

pLDDT: mean 78.62, std 16.03, range [38.12, 93.75]

Solvent-accessible surface area (backbone atoms only — not comparable to full-atom values): 5481 Å² total; per-residue (Å²): 134,81,90,77,88,80,89,77,87,85,78,79,84,81,68,94,66,99,62,54,52,70,66,43,43,44,51,54,19,50,56,48,32,55,33,43,65,58,47,55,97,48,72,67,30,47,53,52,25,54,49,46,50,50,58,60,65,67,39,37,92,79,39,45,80,68,51,70,69,59,36,46,56,41,15,49,76,74,30,50,71,23,32,50,52,50,50,70,70,74,109

Nearest PDB structures (foldseek):
  7zd6-assembly1_f  TM=3.085E-01  e=4.349E+00  Ovis aries

Foldseek 3Di:
DDDDDDPDDVPPPPDPDDDFDLVLLLVLLVQLLVLLVQDDPDPVSLVSSVVSNVVSVVVCVRRPDDDPVSSLVSNCVPPVSSSVSVVVSVD